Protein AF-A0A1U7TFZ9-F1 (afdb_monomer_lite)

Sequence (104 aa):
MLLAIEIFLVSNASSIQSPGTSTQILQIVLKRCEENKSRSKDDYQAAVERLIMAARISDPKLFIKHMTINVNKEQVYSLEHCSALKWLNENMKWAGKVWLFSNH

Structure (mmCIF, N/CA/C/O backbone):
data_AF-A0A1U7TFZ9-F1
#
_entry.id   AF-A0A1U7TFZ9-F1
#
loop_
_atom_site.group_PDB
_atom_site.id
_atom_site.type_symbol
_atom_site.label_atom_id
_atom_site.label_alt_id
_atom_site.label_comp_id
_atom_site.label_asym_id
_atom_site.label_entity_id
_atom_site.label_seq_id
_atom_site.pdbx_PDB_ins_code
_atom_site.Cartn_x
_atom_site.Cartn_y
_atom_site.Cartn_z
_atom_site.occupancy
_atom_site.B_iso_or_equiv
_atom_site.auth_seq_id
_atom_site.auth_comp_id
_atom_site.auth_asym_id
_atom_site.auth_atom_id
_atom_site.pdbx_PDB_model_num
ATOM 1 N N . MET A 1 1 ? 10.243 2.646 1.094 1.00 87.50 1 MET A N 1
ATOM 2 C CA . MET A 1 1 ? 9.009 2.549 0.287 1.00 87.50 1 MET A CA 1
ATOM 3 C C . MET A 1 1 ? 7.767 2.581 1.163 1.00 87.50 1 MET A C 1
ATOM 5 O O . MET A 1 1 ? 6.810 3.198 0.735 1.00 87.50 1 MET A O 1
ATOM 9 N N . LEU A 1 2 ? 7.818 2.042 2.393 1.00 89.19 2 LEU A N 1
ATOM 10 C CA . LEU A 1 2 ? 6.748 2.163 3.395 1.00 89.19 2 LEU A CA 1
ATOM 11 C C . LEU A 1 2 ? 6.231 3.603 3.554 1.00 89.19 2 LEU A C 1
ATOM 13 O O . LEU A 1 2 ? 5.119 3.874 3.125 1.00 89.19 2 LEU A O 1
ATOM 17 N N . LEU A 1 3 ? 7.087 4.536 3.989 1.00 91.56 3 LEU A N 1
ATOM 18 C CA . LEU A 1 3 ? 6.719 5.952 4.139 1.00 91.56 3 LEU A CA 1
ATOM 19 C C . LEU A 1 3 ? 6.077 6.560 2.879 1.00 91.56 3 LEU A C 1
ATOM 21 O O . LEU A 1 3 ? 5.148 7.350 2.969 1.00 91.56 3 LEU A O 1
ATOM 25 N N . ALA A 1 4 ? 6.545 6.184 1.687 1.00 92.88 4 ALA A N 1
ATOM 26 C CA . ALA A 1 4 ? 5.991 6.704 0.438 1.00 92.88 4 ALA A CA 1
ATOM 27 C C . ALA A 1 4 ? 4.558 6.207 0.185 1.00 92.88 4 ALA A C 1
ATOM 29 O O . ALA A 1 4 ? 3.727 6.974 -0.292 1.00 92.88 4 ALA A O 1
ATOM 30 N N . ILE A 1 5 ? 4.259 4.948 0.521 1.00 93.12 5 ILE A N 1
ATOM 31 C CA . ILE A 1 5 ? 2.900 4.396 0.435 1.00 93.12 5 ILE A CA 1
ATOM 32 C C . ILE A 1 5 ? 1.990 5.051 1.476 1.00 93.12 5 ILE A C 1
ATOM 34 O O . ILE A 1 5 ? 0.854 5.387 1.162 1.00 93.12 5 ILE A O 1
ATOM 38 N N . GLU A 1 6 ? 2.486 5.274 2.690 1.00 93.56 6 GLU A N 1
ATOM 39 C CA . GLU A 1 6 ? 1.725 5.930 3.758 1.00 93.56 6 GLU A CA 1
ATOM 40 C C . GLU A 1 6 ? 1.394 7.382 3.388 1.00 93.56 6 GLU A C 1
ATOM 42 O O . GLU A 1 6 ? 0.237 7.794 3.468 1.00 93.56 6 GLU A O 1
ATOM 47 N N . ILE A 1 7 ? 2.373 8.138 2.874 1.00 94.25 7 ILE A N 1
ATOM 48 C CA . ILE A 1 7 ? 2.152 9.490 2.340 1.00 94.25 7 ILE A CA 1
ATOM 49 C C . ILE A 1 7 ? 1.155 9.453 1.181 1.00 94.25 7 ILE A C 1
ATOM 51 O O . ILE A 1 7 ? 0.264 10.299 1.123 1.00 94.25 7 ILE A O 1
ATOM 55 N N . PHE A 1 8 ? 1.269 8.480 0.274 1.00 94.00 8 PHE A N 1
ATOM 56 C CA . PHE A 1 8 ? 0.334 8.314 -0.836 1.00 94.00 8 PHE A CA 1
ATOM 57 C C . PHE A 1 8 ? -1.098 8.075 -0.337 1.00 94.00 8 PHE A C 1
ATOM 59 O O . PHE A 1 8 ? -2.023 8.723 -0.822 1.00 94.00 8 PHE A O 1
ATOM 66 N N . LEU A 1 9 ? -1.286 7.210 0.661 1.00 94.50 9 LEU A N 1
ATOM 67 C CA . LEU A 1 9 ? -2.586 6.939 1.278 1.00 94.50 9 LEU A CA 1
ATOM 68 C C . LEU A 1 9 ? -3.183 8.184 1.931 1.00 94.50 9 LEU A C 1
ATOM 70 O O . LEU A 1 9 ? -4.329 8.530 1.653 1.00 94.50 9 LEU A O 1
ATOM 74 N N . VAL A 1 10 ? -2.402 8.883 2.757 1.00 94.38 10 VAL A N 1
ATOM 75 C CA . VAL A 1 10 ? -2.856 10.099 3.448 1.00 94.38 10 VAL A CA 1
ATOM 76 C C . VAL A 1 10 ? -3.171 11.216 2.448 1.00 94.38 10 VAL A C 1
ATOM 78 O O . VAL A 1 10 ? -4.204 11.868 2.567 1.00 94.38 10 VAL A O 1
ATOM 81 N N . SER A 1 11 ? -2.350 11.386 1.408 1.00 94.62 11 SER A N 1
ATOM 82 C CA . SER A 1 11 ? -2.587 12.376 0.342 1.00 94.62 11 SER A CA 1
ATOM 83 C C . SER A 1 11 ? -3.867 12.105 -0.456 1.00 94.62 11 SER A C 1
ATOM 85 O O . SER A 1 11 ? -4.440 13.029 -1.025 1.00 94.62 11 SER A O 1
ATOM 87 N N . ASN A 1 12 ? -4.334 10.852 -0.489 1.00 93.88 12 ASN A N 1
ATOM 88 C CA . ASN A 1 12 ? -5.563 10.440 -1.169 1.00 93.88 12 ASN A CA 1
ATOM 89 C C . ASN A 1 12 ? -6.721 10.155 -0.194 1.00 93.88 12 ASN A C 1
ATOM 91 O O . ASN A 1 12 ? -7.736 9.586 -0.599 1.00 93.88 12 ASN A O 1
ATOM 95 N N . ALA A 1 13 ? -6.606 10.551 1.080 1.00 93.25 13 ALA A N 1
ATOM 96 C CA . ALA A 1 13 ? -7.565 10.204 2.128 1.00 93.25 13 ALA A CA 1
ATOM 97 C C . ALA A 1 13 ? -9.010 10.601 1.790 1.00 93.25 13 ALA A C 1
ATOM 99 O O . ALA A 1 13 ? -9.925 9.791 1.928 1.00 93.25 13 ALA A O 1
ATOM 100 N N . SER A 1 14 ? -9.210 11.810 1.262 1.00 90.50 14 SER A N 1
ATOM 101 C CA . SER A 1 14 ? -10.530 12.301 0.848 1.00 90.50 14 SER A CA 1
ATOM 102 C C . SER A 1 14 ? -11.180 11.415 -0.220 1.00 90.50 14 SER A C 1
ATOM 104 O O . SER A 1 14 ? -12.373 11.126 -0.148 1.00 90.50 14 SER A O 1
ATOM 106 N N . SER A 1 15 ? -10.386 10.935 -1.181 1.00 90.00 15 SER A N 1
ATOM 107 C CA . SER A 1 15 ? -10.848 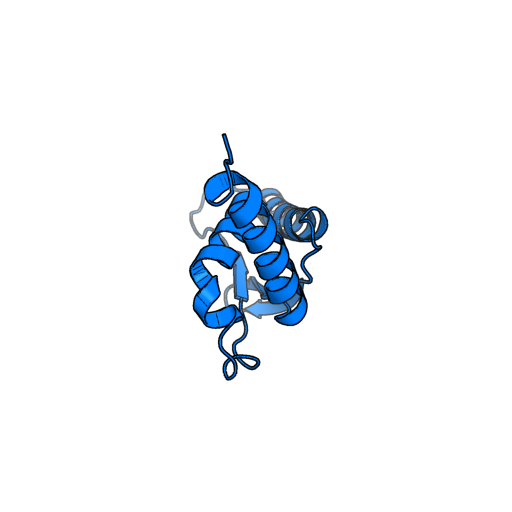10.040 -2.246 1.00 90.00 15 SER A CA 1
ATOM 108 C C . SER A 1 15 ? -11.116 8.632 -1.720 1.00 90.00 15 SER A C 1
ATOM 110 O O . SER A 1 15 ? -12.062 7.990 -2.156 1.00 90.00 15 SER A O 1
ATOM 112 N N . ILE A 1 16 ? -10.332 8.152 -0.752 1.00 92.25 16 ILE A N 1
ATOM 113 C CA . ILE A 1 16 ? -10.527 6.832 -0.134 1.00 92.25 16 ILE A CA 1
ATOM 114 C C . ILE A 1 16 ? -11.811 6.794 0.704 1.00 92.25 16 ILE A C 1
ATOM 116 O O . ILE A 1 16 ? -12.524 5.792 0.684 1.00 92.25 16 ILE A O 1
ATOM 120 N N . GLN A 1 17 ? -12.109 7.865 1.442 1.00 90.00 17 GLN A N 1
ATOM 121 C CA . GLN A 1 17 ? -13.212 7.901 2.408 1.00 90.00 17 GLN A CA 1
ATOM 122 C C . GLN A 1 17 ? -14.547 8.382 1.835 1.00 90.00 17 GLN A C 1
ATOM 124 O O . GLN A 1 17 ? -15.569 8.258 2.510 1.00 90.00 17 GLN A O 1
ATOM 129 N N . SER A 1 18 ? -14.561 8.946 0.626 1.00 86.25 18 SER A N 1
ATOM 130 C CA . SER A 1 18 ? -15.792 9.471 0.038 1.00 86.25 18 SER A CA 1
ATOM 131 C C . SER A 1 18 ? -16.819 8.344 -0.220 1.00 86.25 18 SER A C 1
ATOM 133 O O . SER A 1 18 ? -16.490 7.346 -0.865 1.00 86.25 18 SER A O 1
ATOM 135 N N . PRO A 1 19 ? -18.084 8.481 0.233 1.00 68.94 19 PRO A N 1
ATOM 136 C CA . PRO A 1 19 ? -19.121 7.447 0.095 1.00 68.94 19 PRO A CA 1
ATOM 137 C C . PRO A 1 19 ? -19.529 7.073 -1.344 1.00 68.94 19 PRO A C 1
ATOM 139 O O . PRO A 1 19 ? -20.375 6.201 -1.520 1.00 68.94 19 PRO A O 1
ATOM 142 N N . GLY A 1 20 ? -18.965 7.715 -2.374 1.00 68.25 20 GLY A N 1
ATOM 143 C CA . GLY A 1 20 ? -19.292 7.485 -3.789 1.00 68.25 20 GLY A CA 1
ATOM 144 C C . GLY A 1 20 ? -18.104 7.111 -4.682 1.00 68.25 20 GLY A C 1
ATOM 145 O O . GLY A 1 20 ? -18.279 6.958 -5.887 1.00 68.25 20 GLY A O 1
ATOM 146 N N . THR A 1 21 ? -16.898 6.971 -4.126 1.00 63.19 21 THR A N 1
ATOM 147 C CA . THR A 1 21 ? -15.645 6.755 -4.879 1.00 63.19 21 THR A CA 1
ATOM 148 C C . THR A 1 21 ? -15.106 5.330 -4.760 1.00 63.19 21 THR A C 1
ATOM 150 O O . THR A 1 21 ? -13.955 5.080 -5.109 1.00 63.19 21 THR A O 1
ATOM 153 N N . SER A 1 22 ? -15.917 4.360 -4.323 1.00 61.44 22 SER A N 1
ATOM 154 C CA . SER A 1 22 ? -15.505 2.945 -4.219 1.00 61.44 22 SER A CA 1
ATOM 155 C C . SER A 1 22 ? -15.051 2.331 -5.553 1.00 61.44 22 SER A C 1
ATOM 157 O O . SER A 1 22 ? -14.399 1.289 -5.571 1.00 61.44 22 SER A O 1
ATOM 159 N N . THR A 1 23 ? -15.364 2.986 -6.674 1.00 63.62 23 THR A N 1
ATOM 160 C CA . THR A 1 23 ? -14.925 2.636 -8.030 1.00 63.62 23 THR A CA 1
ATOM 161 C C . THR A 1 23 ? -13.588 3.266 -8.432 1.00 63.62 23 THR A C 1
ATOM 163 O O . THR A 1 23 ? -13.025 2.885 -9.459 1.00 63.62 23 THR A O 1
ATOM 166 N N . GLN A 1 24 ? -13.055 4.218 -7.659 1.00 73.44 24 GLN A N 1
ATOM 167 C CA . GLN A 1 24 ? -11.808 4.905 -7.979 1.00 73.44 24 GLN A CA 1
ATOM 168 C C . GLN A 1 24 ? -10.612 4.005 -7.651 1.00 73.44 24 GLN A C 1
ATOM 170 O O . GLN A 1 24 ? -10.338 3.672 -6.498 1.00 73.44 24 GLN A O 1
ATOM 175 N N . ILE A 1 25 ? -9.889 3.600 -8.694 1.00 85.19 25 ILE A N 1
ATOM 176 C CA . ILE A 1 25 ? -8.743 2.700 -8.567 1.00 85.19 25 ILE A CA 1
ATOM 177 C C . ILE A 1 25 ? -7.504 3.523 -8.215 1.00 85.19 25 ILE A C 1
ATOM 179 O O . ILE A 1 25 ? -7.011 4.301 -9.030 1.00 85.19 25 ILE A O 1
ATOM 183 N N . LEU A 1 26 ? -6.958 3.307 -7.020 1.00 91.12 26 LEU A N 1
ATOM 184 C CA . LEU A 1 26 ? -5.647 3.832 -6.654 1.00 91.12 26 LEU A CA 1
ATOM 185 C C . LEU A 1 26 ? -4.559 2.971 -7.295 1.00 91.12 26 LEU A C 1
ATOM 187 O O . LEU A 1 26 ? -4.503 1.761 -7.066 1.00 91.12 26 LEU A O 1
ATOM 191 N N . GLN A 1 27 ? -3.695 3.589 -8.098 1.00 92.44 27 GLN A N 1
ATOM 192 C CA . GLN A 1 27 ? -2.630 2.895 -8.816 1.00 92.44 27 GLN A CA 1
ATOM 193 C C . GLN A 1 27 ? -1.250 3.427 -8.437 1.00 92.44 27 GLN A C 1
ATOM 195 O O . GLN A 1 27 ? -1.043 4.629 -8.290 1.00 92.44 27 GLN A O 1
ATOM 200 N N . ILE A 1 28 ? -0.292 2.510 -8.334 1.00 92.69 28 ILE A N 1
ATOM 201 C CA . ILE A 1 28 ? 1.133 2.793 -8.189 1.00 92.69 28 ILE A CA 1
ATOM 202 C C . ILE A 1 28 ? 1.820 2.270 -9.448 1.00 92.69 28 ILE A C 1
ATOM 204 O O . ILE A 1 28 ? 1.718 1.086 -9.775 1.00 92.69 28 ILE A O 1
ATOM 208 N N . VAL A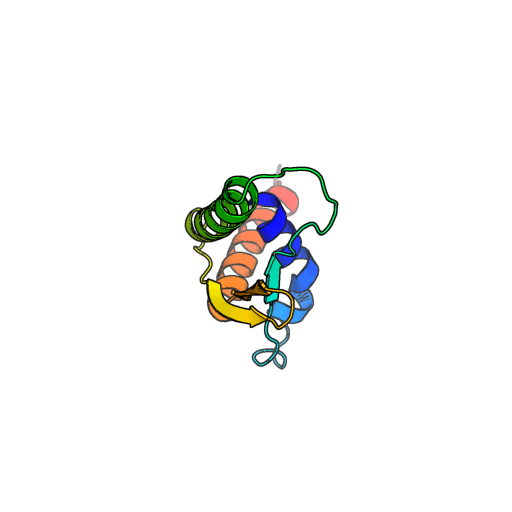 1 29 ? 2.521 3.154 -10.155 1.00 91.38 29 VAL A N 1
ATOM 209 C CA . VAL A 1 29 ? 3.229 2.826 -11.398 1.00 91.38 29 VAL A CA 1
ATOM 210 C C . VAL A 1 29 ? 4.729 2.942 -11.168 1.00 91.38 29 VAL A C 1
ATOM 212 O O . VAL A 1 29 ? 5.233 4.019 -10.849 1.00 91.38 29 VAL A O 1
ATOM 215 N N . LEU A 1 30 ? 5.454 1.836 -11.345 1.00 90.19 30 LEU A N 1
ATOM 216 C CA . LEU A 1 30 ? 6.915 1.831 -11.302 1.00 90.19 30 LEU A CA 1
ATOM 217 C C . LEU A 1 30 ? 7.469 2.030 -12.707 1.00 90.19 30 LEU A C 1
ATOM 219 O O . LEU A 1 30 ? 7.507 1.098 -13.518 1.00 90.19 30 LEU A O 1
ATOM 223 N N . LYS A 1 31 ? 7.917 3.255 -12.972 1.00 87.62 31 LYS A N 1
ATOM 224 C CA . LYS A 1 31 ? 8.515 3.639 -14.248 1.00 87.62 31 LYS A CA 1
ATOM 225 C C . LYS A 1 31 ? 9.957 3.164 -14.354 1.00 87.62 31 LYS A C 1
ATOM 227 O O . LYS A 1 31 ? 10.699 3.191 -13.370 1.00 87.62 31 LYS A O 1
ATOM 232 N N . ARG A 1 32 ? 10.357 2.733 -15.547 1.00 79.12 32 ARG A N 1
ATOM 233 C CA . ARG A 1 32 ? 11.766 2.457 -15.847 1.00 79.12 32 ARG A CA 1
ATOM 234 C C . ARG A 1 32 ? 12.473 3.778 -16.138 1.00 79.12 32 ARG A C 1
ATOM 236 O O . ARG A 1 32 ? 11.881 4.696 -16.694 1.00 79.12 32 ARG A O 1
ATOM 243 N N . CYS A 1 33 ? 13.724 3.892 -15.709 1.00 72.06 33 CYS A N 1
ATOM 244 C CA . CYS A 1 33 ? 14.551 5.039 -16.061 1.00 72.06 33 CYS A CA 1
ATOM 245 C C . CYS A 1 33 ? 15.166 4.773 -17.442 1.00 72.06 33 CYS A C 1
ATOM 247 O O . CYS A 1 33 ? 15.912 3.810 -17.586 1.00 72.06 33 CYS A O 1
ATOM 249 N N . GLU A 1 34 ? 14.831 5.604 -18.432 1.00 66.12 34 GLU A N 1
ATOM 250 C CA . GLU A 1 34 ? 15.318 5.501 -19.822 1.00 66.12 34 GLU A CA 1
ATOM 251 C C . GLU A 1 34 ? 16.738 6.073 -20.011 1.00 66.12 34 GLU A C 1
ATOM 253 O O . GLU A 1 34 ? 17.312 6.002 -21.096 1.00 66.12 34 GLU A O 1
ATOM 258 N N . GLU A 1 35 ? 17.340 6.664 -18.972 1.00 61.88 35 GLU A N 1
ATOM 259 C CA . GLU A 1 35 ? 18.696 7.199 -19.080 1.00 61.88 35 GLU A CA 1
ATOM 260 C C . GLU A 1 35 ? 19.725 6.064 -19.099 1.00 61.88 35 GLU A C 1
ATOM 262 O O . GLU A 1 35 ? 19.891 5.357 -18.107 1.00 61.88 35 GLU A O 1
ATOM 267 N N . ASN A 1 36 ? 20.421 5.963 -20.240 1.00 48.81 36 ASN A N 1
ATOM 268 C CA . ASN A 1 36 ? 21.529 5.093 -20.675 1.00 48.81 36 ASN A CA 1
ATOM 269 C C . ASN A 1 36 ? 22.728 4.914 -19.711 1.00 48.81 36 ASN A C 1
ATOM 271 O O . ASN A 1 36 ? 23.875 4.790 -20.140 1.00 48.81 36 ASN A O 1
ATOM 275 N N . LYS A 1 37 ? 22.517 4.898 -18.402 1.00 56.28 37 LYS A N 1
ATOM 276 C CA . LYS A 1 37 ? 23.477 4.356 -17.448 1.00 56.28 37 LYS A CA 1
ATOM 277 C C . LYS A 1 37 ? 23.032 2.937 -17.162 1.00 56.28 37 LYS A C 1
ATOM 279 O O . LYS A 1 37 ? 21.840 2.674 -17.057 1.00 56.28 37 LYS A O 1
ATOM 284 N N . SER A 1 38 ? 23.987 2.030 -17.043 1.00 54.16 38 SER A N 1
ATOM 285 C CA . SER A 1 38 ? 23.818 0.626 -16.673 1.00 54.16 38 SER A CA 1
ATOM 286 C C . SER A 1 38 ? 23.229 0.454 -15.261 1.00 54.16 38 SER A C 1
ATOM 288 O O . SER A 1 38 ? 23.825 -0.207 -14.414 1.00 54.16 38 SER A O 1
ATOM 290 N N . ARG A 1 39 ? 22.084 1.078 -14.962 1.00 57.16 39 ARG A N 1
ATOM 291 C CA . ARG A 1 39 ? 21.234 0.703 -13.839 1.00 57.16 39 ARG A CA 1
ATOM 292 C C . ARG A 1 39 ? 20.758 -0.697 -14.158 1.00 57.16 39 ARG A C 1
ATOM 294 O O . ARG A 1 39 ? 20.078 -0.916 -15.164 1.00 57.16 39 ARG A O 1
ATOM 301 N N . SER A 1 40 ? 21.257 -1.655 -13.388 1.00 63.16 40 SER A N 1
ATOM 302 C CA . SER A 1 40 ? 21.038 -3.053 -13.701 1.00 63.16 40 SER A CA 1
ATOM 303 C C . SER A 1 40 ? 19.543 -3.356 -13.590 1.00 63.16 40 SER A C 1
ATOM 305 O O . SER A 1 40 ? 18.787 -2.700 -12.868 1.00 63.16 40 SER A O 1
ATOM 307 N N . LYS A 1 41 ? 19.104 -4.382 -14.319 1.00 66.19 41 LYS A N 1
ATOM 308 C CA . LYS A 1 41 ? 17.779 -5.001 -14.171 1.00 66.19 41 LYS A CA 1
ATOM 309 C C . LYS A 1 41 ? 17.409 -5.242 -12.694 1.00 66.19 41 LYS A C 1
ATOM 311 O O . LYS A 1 41 ? 16.223 -5.260 -12.362 1.00 66.19 41 LYS A O 1
ATOM 316 N N . ASP A 1 42 ? 18.413 -5.381 -11.833 1.00 79.50 42 ASP A N 1
ATOM 317 C CA . ASP A 1 42 ? 18.280 -5.662 -10.411 1.00 79.50 42 ASP A CA 1
ATOM 318 C C . ASP A 1 42 ? 17.704 -4.472 -9.635 1.00 79.50 42 ASP A C 1
ATOM 320 O O . ASP A 1 42 ? 16.873 -4.692 -8.764 1.00 79.50 42 ASP A O 1
ATOM 324 N N . ASP A 1 43 ? 18.020 -3.219 -9.986 1.00 84.94 43 ASP A N 1
ATOM 325 C CA . ASP A 1 43 ? 17.473 -2.042 -9.286 1.00 84.94 43 ASP A CA 1
ATOM 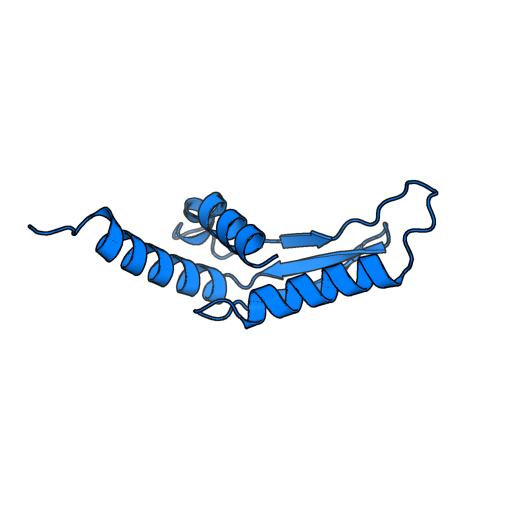326 C C . ASP A 1 43 ? 15.956 -1.910 -9.485 1.00 84.94 43 ASP A C 1
ATOM 328 O O . ASP A 1 43 ? 15.204 -1.586 -8.560 1.00 84.94 43 ASP A O 1
ATOM 332 N N . TYR A 1 44 ? 15.485 -2.185 -10.705 1.00 86.12 44 TYR A N 1
ATOM 333 C CA . TYR A 1 44 ? 14.057 -2.158 -11.020 1.00 86.12 44 TYR A CA 1
ATOM 334 C C . TYR A 1 44 ? 13.307 -3.278 -10.294 1.00 86.12 44 TYR A C 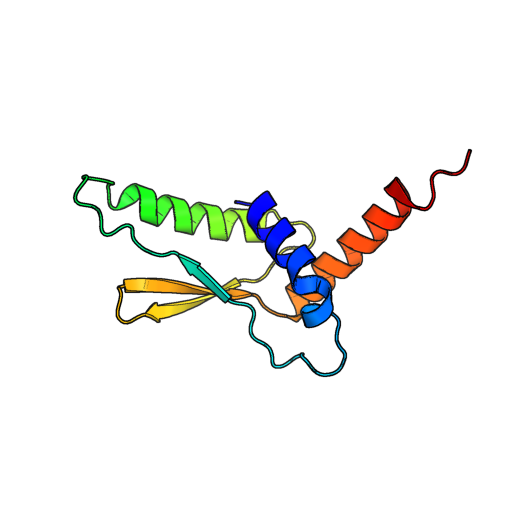1
ATOM 336 O O . TYR A 1 44 ? 12.228 -3.059 -9.739 1.00 86.12 44 TYR A O 1
ATOM 344 N N . GLN A 1 45 ? 13.904 -4.469 -10.254 1.00 87.81 45 GLN A N 1
ATOM 345 C CA . GLN A 1 45 ? 13.359 -5.601 -9.515 1.00 87.81 45 GLN A CA 1
ATOM 346 C C . GLN A 1 45 ? 13.368 -5.341 -8.000 1.00 87.81 45 GLN A C 1
ATOM 348 O O . GLN A 1 45 ? 12.371 -5.596 -7.325 1.00 87.81 45 GLN A O 1
ATOM 353 N N . ALA A 1 46 ? 14.426 -4.726 -7.472 1.00 91.44 46 ALA A N 1
ATOM 354 C CA . ALA A 1 46 ? 14.506 -4.310 -6.079 1.00 91.44 46 ALA A CA 1
ATOM 355 C C . ALA A 1 46 ? 13.428 -3.268 -5.737 1.00 91.44 46 ALA A C 1
ATOM 357 O O . ALA A 1 46 ? 12.851 -3.312 -4.651 1.00 91.44 46 ALA A O 1
ATOM 358 N N . ALA A 1 47 ? 13.096 -2.348 -6.650 1.00 90.75 47 ALA A N 1
ATOM 359 C CA . ALA A 1 47 ? 11.988 -1.411 -6.455 1.00 90.75 47 ALA A CA 1
ATOM 360 C C . ALA A 1 47 ? 10.629 -2.131 -6.356 1.00 90.75 47 ALA A C 1
ATOM 362 O O . ALA A 1 47 ? 9.817 -1.791 -5.493 1.00 90.75 47 ALA A O 1
ATOM 363 N N . VAL A 1 48 ? 10.403 -3.156 -7.185 1.00 91.19 48 VAL A N 1
ATOM 364 C CA . VAL A 1 48 ? 9.215 -4.023 -7.108 1.00 91.19 48 VAL A CA 1
ATOM 365 C C . VAL A 1 48 ? 9.148 -4.747 -5.762 1.00 91.19 48 VAL A C 1
ATOM 367 O O . VAL A 1 48 ? 8.124 -4.703 -5.080 1.00 91.19 48 VAL A O 1
ATOM 370 N N . GLU A 1 49 ? 10.240 -5.372 -5.332 1.00 93.50 49 GLU A N 1
ATOM 371 C CA . GLU A 1 49 ? 10.293 -6.090 -4.054 1.00 93.50 49 GLU A CA 1
ATOM 372 C C . GLU A 1 49 ? 10.070 -5.157 -2.865 1.00 93.50 49 GLU A C 1
ATOM 374 O O . GLU A 1 49 ? 9.321 -5.488 -1.944 1.00 93.50 49 GLU A O 1
ATOM 379 N N . ARG A 1 50 ? 10.645 -3.951 -2.911 1.00 94.88 50 ARG A N 1
ATOM 380 C CA . ARG A 1 50 ? 10.437 -2.917 -1.892 1.00 94.88 50 ARG A CA 1
ATOM 381 C C . ARG A 1 50 ? 8.985 -2.440 -1.839 1.00 94.88 50 ARG A C 1
ATOM 383 O O . ARG A 1 50 ? 8.514 -2.162 -0.738 1.00 94.88 50 ARG A O 1
ATOM 390 N N . LEU A 1 51 ? 8.274 -2.360 -2.970 1.00 95.12 51 LEU A N 1
ATOM 391 C CA . LEU A 1 51 ? 6.837 -2.042 -3.012 1.00 95.12 51 LEU A CA 1
ATOM 392 C C . LEU A 1 51 ? 6.021 -3.130 -2.314 1.00 95.12 51 LEU A C 1
ATOM 394 O O . LEU A 1 51 ? 5.226 -2.842 -1.420 1.00 95.12 51 LEU A O 1
ATOM 398 N N . ILE A 1 52 ? 6.253 -4.383 -2.708 1.00 94.38 52 ILE A N 1
ATOM 399 C CA . ILE A 1 52 ? 5.542 -5.549 -2.176 1.00 94.38 52 ILE A CA 1
ATOM 400 C C . ILE A 1 52 ? 5.801 -5.691 -0.677 1.00 94.38 52 ILE A C 1
ATOM 402 O O . ILE A 1 52 ? 4.870 -5.907 0.097 1.00 94.38 52 ILE A O 1
ATOM 406 N N . MET A 1 53 ? 7.056 -5.547 -0.254 1.00 96.12 53 MET A N 1
ATOM 407 C CA . MET A 1 53 ? 7.427 -5.610 1.152 1.00 96.12 53 MET A CA 1
ATOM 408 C C . MET A 1 53 ? 6.774 -4.480 1.943 1.00 96.12 53 MET A C 1
ATOM 410 O O . MET A 1 53 ? 6.190 -4.754 2.983 1.00 96.12 53 MET A O 1
ATOM 414 N N . ALA A 1 54 ? 6.802 -3.245 1.434 1.00 96.19 54 ALA A N 1
ATOM 415 C CA . ALA A 1 54 ? 6.159 -2.107 2.083 1.00 96.19 54 ALA A CA 1
ATOM 416 C C . ALA A 1 54 ? 4.660 -2.344 2.312 1.00 96.19 54 ALA A C 1
ATOM 418 O O . ALA A 1 54 ? 4.202 -2.191 3.437 1.00 96.19 54 ALA A O 1
ATOM 419 N N . ALA A 1 55 ? 3.925 -2.814 1.299 1.00 95.50 55 ALA A N 1
ATOM 420 C CA . ALA A 1 55 ? 2.507 -3.145 1.450 1.00 95.50 55 ALA A CA 1
ATOM 421 C C . ALA A 1 55 ? 2.254 -4.260 2.490 1.00 95.50 55 ALA A C 1
ATOM 423 O O . ALA A 1 55 ? 1.264 -4.223 3.219 1.00 95.50 55 ALA A O 1
ATOM 424 N N . ARG A 1 56 ? 3.162 -5.244 2.583 1.00 94.62 56 ARG A N 1
ATOM 425 C CA . ARG A 1 56 ? 3.066 -6.373 3.528 1.00 94.62 56 ARG A CA 1
ATOM 426 C C . ARG A 1 56 ? 3.386 -6.009 4.975 1.00 94.62 56 ARG A C 1
ATOM 428 O O . ARG A 1 56 ? 2.838 -6.658 5.864 1.00 94.62 56 ARG A O 1
ATOM 435 N N . ILE A 1 57 ? 4.311 -5.074 5.198 1.00 95.50 57 ILE A N 1
ATOM 436 C CA . ILE A 1 57 ? 4.716 -4.639 6.545 1.00 95.50 57 ILE A CA 1
ATOM 437 C C . ILE A 1 57 ? 3.848 -3.501 7.082 1.00 95.50 57 ILE A C 1
ATOM 439 O O . ILE A 1 57 ? 3.890 -3.253 8.281 1.00 95.50 57 ILE A O 1
ATOM 443 N N . SER A 1 58 ? 3.078 -2.817 6.225 1.00 94.81 58 SER A N 1
ATOM 444 C CA . SER A 1 58 ? 2.039 -1.895 6.682 1.00 94.81 58 SER A CA 1
ATOM 445 C C . SER A 1 58 ? 1.109 -2.595 7.668 1.00 94.81 58 SER A C 1
ATOM 447 O O . SER A 1 58 ? 0.757 -3.763 7.485 1.00 94.81 58 SER A O 1
ATOM 449 N N . ASP A 1 59 ? 0.695 -1.864 8.694 1.00 92.56 59 ASP A N 1
ATOM 450 C CA . ASP A 1 59 ? -0.273 -2.338 9.668 1.00 92.56 59 ASP A CA 1
ATOM 451 C C . ASP A 1 59 ? -1.383 -1.295 9.832 1.00 92.56 59 ASP A C 1
ATOM 453 O O . ASP A 1 59 ? -1.098 -0.181 10.277 1.00 92.56 59 ASP A O 1
ATOM 457 N N . PRO A 1 60 ? -2.635 -1.598 9.442 1.00 95.25 60 PRO A N 1
ATOM 458 C CA . PRO A 1 60 ? -3.116 -2.803 8.747 1.00 95.25 60 PRO A CA 1
ATOM 459 C C . PRO A 1 60 ? -2.426 -3.127 7.404 1.00 95.25 60 PRO A C 1
ATOM 461 O O . PRO A 1 60 ? -2.050 -2.236 6.648 1.00 95.25 60 PRO A O 1
ATOM 464 N N . LYS A 1 61 ? -2.311 -4.417 7.054 1.00 95.38 61 LYS A N 1
ATOM 465 C CA . LYS A 1 61 ? -1.706 -4.842 5.774 1.00 95.38 61 LYS A CA 1
ATOM 466 C C . LYS A 1 61 ? -2.456 -4.283 4.569 1.00 95.38 61 LYS A C 1
ATOM 468 O O . LYS A 1 61 ? -3.686 -4.325 4.521 1.00 95.38 61 LYS A O 1
ATOM 473 N N . LEU A 1 62 ? -1.696 -3.835 3.574 1.00 96.25 62 LEU A N 1
ATOM 474 C CA . LEU A 1 62 ? -2.222 -3.328 2.314 1.00 96.25 62 LEU A CA 1
ATOM 475 C C . LEU A 1 62 ? -2.218 -4.430 1.258 1.00 96.25 62 LEU A C 1
ATOM 477 O O . LEU A 1 62 ? -1.242 -5.171 1.109 1.00 96.25 62 LEU A O 1
ATOM 481 N N . PHE A 1 63 ? -3.298 -4.508 0.486 1.00 94.44 63 PHE A N 1
ATOM 482 C CA . PHE A 1 63 ? -3.422 -5.464 -0.605 1.00 94.44 63 PHE A CA 1
ATOM 483 C C . PHE A 1 63 ? -3.196 -4.756 -1.937 1.00 94.44 63 PHE A C 1
ATOM 485 O O . PHE A 1 63 ? -3.987 -3.917 -2.361 1.00 94.44 63 PHE A O 1
ATOM 492 N N . ILE A 1 64 ? -2.094 -5.103 -2.602 1.00 94.19 64 ILE A N 1
ATOM 493 C CA . ILE A 1 64 ? -1.772 -4.623 -3.946 1.00 94.19 64 ILE A CA 1
ATOM 494 C C . ILE A 1 64 ? -1.903 -5.766 -4.952 1.00 94.19 64 ILE A C 1
ATOM 496 O O . ILE A 1 64 ? -1.404 -6.870 -4.731 1.00 94.19 64 ILE A O 1
ATOM 500 N N . LYS A 1 65 ? -2.556 -5.498 -6.081 1.00 91.94 65 LYS A N 1
ATOM 501 C CA . LYS A 1 65 ? -2.680 -6.428 -7.204 1.00 91.94 65 LYS A CA 1
ATOM 502 C C . LYS A 1 65 ? -1.785 -5.954 -8.338 1.00 91.94 65 LYS A C 1
ATOM 504 O O . LYS A 1 65 ? -1.950 -4.839 -8.832 1.00 91.94 65 LYS A O 1
ATOM 509 N N . HIS A 1 66 ? -0.851 -6.806 -8.754 1.00 88.88 66 HIS A N 1
ATOM 510 C CA . HIS A 1 66 ? -0.117 -6.593 -9.996 1.00 88.88 66 HIS A CA 1
ATOM 511 C C . HIS A 1 66 ? -1.100 -6.718 -11.163 1.00 88.88 66 HIS A C 1
ATOM 513 O O . HIS A 1 66 ? -1.776 -7.739 -11.298 1.00 88.88 66 HIS A O 1
ATOM 519 N N . MET A 1 67 ? -1.231 -5.652 -11.946 1.00 79.69 67 MET A N 1
ATOM 520 C CA . MET A 1 67 ? -2.275 -5.541 -12.957 1.00 79.69 67 MET A CA 1
ATOM 521 C C . MET A 1 67 ? -1.729 -5.913 -14.331 1.00 79.69 67 MET A C 1
ATOM 523 O O . MET A 1 67 ? -2.134 -6.918 -14.907 1.00 79.69 67 MET A O 1
ATOM 527 N N . THR A 1 68 ? -0.784 -5.123 -14.836 1.00 76.38 68 THR A N 1
ATOM 528 C CA . THR A 1 68 ? -0.199 -5.290 -16.166 1.00 76.38 68 THR A CA 1
ATOM 529 C C . THR A 1 68 ? 1.180 -4.657 -16.230 1.00 76.38 68 THR A C 1
ATOM 531 O O . THR A 1 68 ? 1.484 -3.704 -15.508 1.00 76.38 68 THR A O 1
ATOM 534 N N . ILE A 1 69 ? 1.960 -5.124 -17.198 1.00 73.00 69 ILE A N 1
ATOM 535 C CA . ILE A 1 69 ? 3.078 -4.373 -17.749 1.00 73.00 69 ILE A CA 1
ATOM 536 C C . ILE A 1 69 ? 2.505 -3.485 -18.861 1.00 73.00 69 ILE A C 1
ATOM 538 O O . ILE A 1 69 ? 1.900 -4.010 -19.795 1.00 73.00 69 ILE A O 1
ATOM 542 N N . ASN A 1 70 ? 2.622 -2.161 -18.749 1.00 75.94 70 ASN A N 1
ATOM 543 C CA . ASN A 1 70 ? 2.087 -1.265 -19.781 1.00 75.94 70 ASN A CA 1
ATOM 544 C C . ASN A 1 70 ? 2.947 -1.288 -21.063 1.00 75.94 70 ASN A C 1
ATOM 546 O O . ASN A 1 70 ? 3.996 -1.934 -21.114 1.00 75.94 70 ASN A O 1
ATOM 550 N N . VAL A 1 71 ? 2.523 -0.561 -22.105 1.00 75.12 71 VAL A N 1
ATOM 551 C CA . VAL A 1 71 ? 3.249 -0.478 -23.392 1.00 75.12 71 VAL A CA 1
ATOM 552 C C . VAL A 1 71 ? 4.705 -0.010 -23.246 1.00 75.12 71 VAL A C 1
ATOM 554 O O . VAL A 1 71 ? 5.551 -0.387 -24.051 1.00 75.12 71 VAL A O 1
ATOM 557 N N . ASN A 1 72 ? 5.017 0.713 -22.167 1.00 76.62 72 ASN A N 1
ATOM 558 C CA . ASN A 1 72 ? 6.353 1.207 -21.825 1.00 76.62 72 ASN A CA 1
ATOM 559 C C . ASN A 1 72 ? 7.135 0.243 -20.910 1.00 76.62 72 ASN A C 1
ATOM 561 O O . ASN A 1 72 ? 8.151 0.604 -20.323 1.00 76.62 72 ASN A O 1
ATOM 565 N N . LYS A 1 73 ? 6.667 -0.999 -20.751 1.00 79.31 73 LYS A N 1
ATOM 566 C CA . LYS A 1 73 ? 7.246 -2.010 -19.854 1.00 79.31 73 LYS A CA 1
ATOM 567 C C . LYS A 1 73 ? 7.269 -1.617 -18.366 1.00 79.31 73 LYS A C 1
ATOM 569 O O . LYS A 1 73 ? 8.051 -2.184 -17.591 1.00 79.31 73 LYS A O 1
ATOM 574 N N . GLU A 1 74 ? 6.411 -0.683 -17.958 1.00 87.38 74 GLU A N 1
ATOM 575 C CA . GLU A 1 74 ? 6.255 -0.249 -16.569 1.00 87.38 74 GLU A CA 1
ATOM 576 C C . GLU A 1 74 ? 5.302 -1.181 -15.820 1.00 87.38 74 GLU A C 1
ATOM 578 O O . GLU A 1 74 ? 4.309 -1.656 -16.372 1.00 87.38 74 GLU A O 1
ATOM 583 N N . GLN A 1 75 ? 5.596 -1.428 -14.548 1.00 90.50 75 GLN A N 1
ATOM 584 C CA . GLN A 1 75 ? 4.808 -2.292 -13.678 1.00 90.50 75 GLN A CA 1
ATOM 585 C C . GLN A 1 75 ? 3.702 -1.470 -13.018 1.00 90.50 75 GLN A C 1
ATOM 587 O O . GLN A 1 75 ? 3.987 -0.498 -12.311 1.00 90.50 75 GLN A O 1
ATOM 592 N N . VAL A 1 76 ? 2.450 -1.870 -13.237 1.00 91.44 76 VAL A N 1
ATOM 593 C CA . VAL A 1 76 ? 1.270 -1.198 -12.684 1.00 91.44 76 VAL A CA 1
ATOM 594 C C . VAL A 1 76 ? 0.660 -2.051 -11.579 1.00 91.44 76 VAL A C 1
ATOM 596 O O . VAL A 1 76 ? 0.307 -3.214 -11.793 1.00 91.44 76 VAL A O 1
ATOM 599 N N . TYR A 1 77 ? 0.493 -1.451 -10.404 1.00 93.62 77 TYR A N 1
ATOM 600 C CA . TYR A 1 77 ? -0.130 -2.0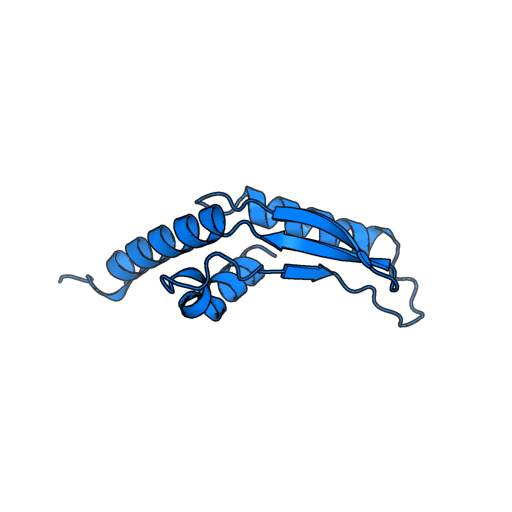68 -9.239 1.00 93.62 77 TYR A CA 1
ATOM 601 C C . TYR A 1 77 ? -1.391 -1.300 -8.862 1.00 93.62 77 TYR A C 1
ATOM 603 O O . TYR A 1 77 ? -1.331 -0.087 -8.693 1.00 93.62 77 TYR A O 1
ATOM 611 N N . SER A 1 78 ? -2.520 -1.985 -8.685 1.00 92.81 78 SER A N 1
ATOM 612 C CA . SER A 1 78 ? -3.698 -1.395 -8.032 1.00 92.81 78 SER A CA 1
ATOM 613 C C . SER A 1 78 ? -3.701 -1.703 -6.550 1.00 92.81 78 SER A C 1
ATOM 615 O O . SER A 1 78 ? -3.529 -2.860 -6.166 1.00 92.81 78 SER A O 1
ATOM 617 N N . LEU A 1 79 ? -3.977 -0.691 -5.742 1.00 93.19 79 LEU A N 1
ATOM 618 C CA . LEU A 1 79 ? -4.232 -0.830 -4.321 1.00 93.19 79 LEU A CA 1
ATOM 619 C C . LEU A 1 79 ? -5.721 -1.112 -4.088 1.00 93.19 79 LEU A C 1
ATOM 621 O O . LEU 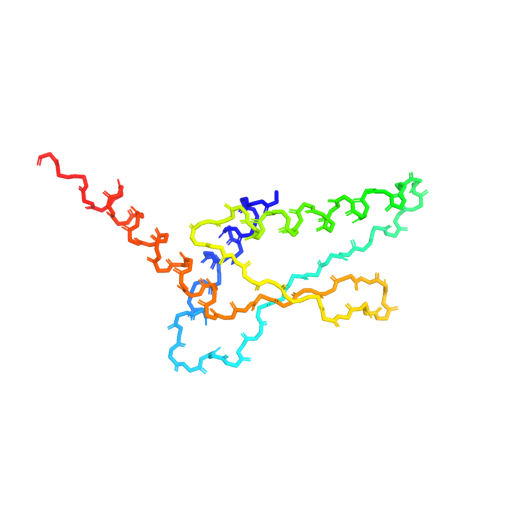A 1 79 ? -6.584 -0.395 -4.591 1.00 93.19 79 LEU A O 1
ATOM 625 N N . GLU A 1 80 ? -6.022 -2.168 -3.337 1.00 93.00 80 GLU A N 1
ATOM 626 C CA . GLU A 1 80 ? -7.392 -2.530 -2.985 1.00 93.00 80 GLU A CA 1
ATOM 627 C C . GLU A 1 80 ? -7.997 -1.483 -2.043 1.00 93.00 80 GLU A C 1
ATOM 629 O O . GLU A 1 80 ? -7.453 -1.212 -0.966 1.00 93.00 80 GLU A O 1
ATOM 634 N N . HIS A 1 81 ? -9.152 -0.937 -2.434 1.00 92.06 81 HIS A N 1
ATOM 635 C CA . HIS A 1 81 ? -9.847 0.128 -1.706 1.00 92.06 81 HIS A CA 1
ATOM 636 C C . HIS A 1 81 ? -10.146 -0.249 -0.251 1.00 92.06 81 HIS A C 1
ATOM 638 O O . HIS A 1 81 ? -9.812 0.517 0.649 1.00 92.06 81 HIS A O 1
ATOM 644 N N . CYS A 1 82 ? -10.679 -1.448 0.007 1.00 92.19 82 CYS A N 1
ATOM 645 C CA . CYS A 1 82 ? -11.005 -1.887 1.366 1.00 92.19 82 CYS A CA 1
ATOM 646 C C . CYS A 1 82 ? -9.772 -1.926 2.281 1.00 92.19 82 CYS A C 1
ATOM 648 O O . CYS A 1 82 ? -9.846 -1.500 3.436 1.00 92.19 82 CYS A O 1
ATOM 650 N N . SER A 1 83 ? -8.631 -2.391 1.763 1.00 95.00 83 SER A N 1
ATOM 651 C CA . SER A 1 83 ? -7.367 -2.412 2.504 1.00 95.00 83 SER A CA 1
ATOM 652 C C . SER A 1 83 ? -6.856 -1.005 2.823 1.00 95.00 83 SER A C 1
ATOM 654 O O . SER A 1 83 ? -6.476 -0.730 3.961 1.00 95.00 83 SER A O 1
ATOM 656 N N . ALA A 1 84 ? -6.934 -0.092 1.850 1.00 94.81 84 ALA A N 1
ATOM 657 C CA . ALA A 1 84 ? -6.540 1.303 2.003 1.00 94.81 84 ALA A CA 1
ATOM 658 C C . ALA A 1 84 ? -7.439 2.039 3.006 1.00 94.81 84 ALA A C 1
ATOM 660 O O . ALA A 1 84 ? -6.940 2.737 3.887 1.00 94.81 84 ALA A O 1
ATOM 661 N N . LEU A 1 85 ? -8.757 1.839 2.916 1.00 94.69 85 LEU A N 1
ATOM 662 C CA . LEU A 1 85 ? -9.735 2.421 3.832 1.00 94.69 85 LEU A CA 1
ATOM 663 C C . LEU A 1 85 ? -9.517 1.928 5.264 1.00 94.69 85 LEU A C 1
ATOM 665 O O . LEU A 1 85 ? -9.526 2.724 6.203 1.00 94.69 85 LEU A O 1
ATOM 669 N N . LYS A 1 86 ? -9.283 0.622 5.440 1.00 95.69 86 LYS A N 1
ATOM 670 C CA . LYS A 1 86 ? -8.980 0.046 6.753 1.00 95.69 86 LYS A CA 1
ATOM 671 C C . LYS A 1 86 ? -7.705 0.648 7.338 1.00 95.69 86 LYS A C 1
ATOM 673 O O . LYS A 1 86 ? -7.721 1.059 8.496 1.00 95.69 86 LYS A O 1
ATOM 678 N N . TRP A 1 87 ? -6.634 0.724 6.545 1.00 96.94 87 TRP A N 1
ATOM 679 C CA . TRP A 1 87 ? -5.378 1.327 6.988 1.00 96.94 87 TRP A CA 1
ATOM 680 C C . TRP A 1 87 ? -5.570 2.783 7.409 1.00 96.94 87 TRP A C 1
ATOM 682 O O . TRP A 1 87 ? -5.180 3.168 8.508 1.00 96.94 87 TRP A O 1
ATOM 692 N N . LEU A 1 88 ? -6.248 3.574 6.575 1.00 95.56 88 LEU A N 1
ATOM 693 C CA . LEU A 1 88 ? -6.476 4.993 6.824 1.00 95.56 88 LEU A CA 1
ATOM 694 C C . LEU A 1 88 ? -7.299 5.235 8.094 1.00 95.56 88 LEU A C 1
ATOM 696 O O . LEU A 1 88 ? -6.973 6.128 8.874 1.00 95.56 88 LEU A O 1
ATOM 700 N N . ASN A 1 89 ? -8.326 4.418 8.336 1.00 95.38 89 ASN A N 1
ATOM 701 C CA . ASN A 1 89 ? -9.135 4.507 9.548 1.00 95.38 89 ASN A CA 1
ATOM 702 C C . ASN A 1 89 ? -8.312 4.230 10.815 1.00 95.38 89 ASN A C 1
ATOM 704 O O . ASN A 1 89 ? -8.451 4.959 11.796 1.00 95.38 89 ASN A O 1
ATOM 708 N N . GLU A 1 90 ? -7.446 3.213 10.813 1.00 95.88 90 GLU A N 1
ATOM 709 C CA . GLU A 1 90 ? -6.579 2.925 11.965 1.00 95.88 90 GLU A CA 1
ATOM 710 C C . GLU A 1 90 ? -5.501 3.996 12.157 1.00 95.88 90 GLU A C 1
ATOM 712 O O . GLU A 1 90 ? -5.299 4.466 13.279 1.00 95.88 90 GLU A O 1
ATOM 717 N N . ASN A 1 91 ? -4.887 4.465 11.069 1.00 94.44 91 ASN A N 1
ATOM 718 C CA . ASN A 1 91 ? -3.924 5.560 11.117 1.00 94.44 91 ASN A CA 1
ATOM 719 C C . ASN A 1 91 ? -4.550 6.839 11.701 1.00 94.44 91 ASN A C 1
ATOM 721 O O . ASN A 1 91 ? -3.953 7.481 12.561 1.00 94.44 91 ASN A O 1
ATOM 725 N N . MET A 1 92 ? -5.781 7.185 11.309 1.00 92.94 92 MET A N 1
ATOM 726 C CA . MET A 1 92 ? -6.479 8.351 11.863 1.00 92.94 92 MET A CA 1
ATOM 727 C C . MET A 1 92 ? -6.889 8.175 13.327 1.00 92.94 92 MET A C 1
ATOM 729 O O . MET A 1 92 ? -6.783 9.125 14.100 1.00 92.94 92 MET A O 1
ATOM 733 N N . LYS A 1 93 ? -7.295 6.971 13.751 1.00 93.56 93 LYS A N 1
ATOM 734 C CA . LYS A 1 93 ? -7.529 6.683 15.178 1.00 93.56 93 LYS A CA 1
ATOM 735 C C . LYS A 1 93 ? -6.255 6.868 15.998 1.00 93.56 93 LYS A C 1
ATOM 737 O O . LYS A 1 93 ? -6.309 7.451 17.080 1.00 93.56 93 LYS A O 1
ATOM 742 N N . TRP A 1 94 ? -5.124 6.365 15.506 1.00 93.38 94 TRP A N 1
ATOM 743 C CA . TRP A 1 94 ? -3.830 6.529 16.163 1.00 93.38 94 TRP A CA 1
ATOM 744 C C . TRP A 1 94 ? -3.415 8.003 16.217 1.00 93.38 94 TRP A C 1
ATOM 746 O O . TRP A 1 94 ? -3.131 8.506 17.302 1.00 93.38 94 TRP A O 1
ATOM 756 N N . ALA A 1 95 ? -3.484 8.720 15.093 1.00 91.19 95 ALA A N 1
ATOM 757 C CA . ALA A 1 95 ? -3.174 10.146 15.033 1.00 91.19 95 ALA A CA 1
ATOM 758 C C . ALA A 1 95 ? -4.068 10.962 15.979 1.00 91.19 95 ALA A C 1
ATOM 760 O O . ALA A 1 95 ? -3.575 11.836 16.682 1.00 91.19 95 ALA A O 1
ATOM 761 N N . GLY A 1 96 ? -5.359 10.632 16.081 1.00 91.00 96 GLY A N 1
ATOM 762 C CA . GLY A 1 96 ? -6.259 11.250 17.053 1.00 91.00 96 GLY A CA 1
ATOM 763 C C . GLY A 1 96 ? -5.785 11.054 18.495 1.00 91.00 96 GLY A C 1
ATOM 764 O O . GLY A 1 96 ? -5.715 12.018 19.252 1.00 91.00 96 GLY A O 1
ATOM 765 N N . LYS A 1 97 ? -5.381 9.835 18.874 1.00 90.06 97 LYS A N 1
ATOM 766 C CA . LYS A 1 97 ? -4.825 9.559 20.213 1.00 90.06 97 LYS A CA 1
ATOM 767 C C . LYS A 1 97 ? -3.545 10.344 20.493 1.00 90.06 97 LYS A C 1
ATOM 769 O O . LYS A 1 97 ? -3.390 10.847 21.596 1.00 90.06 97 LYS A O 1
ATOM 774 N N . VAL A 1 98 ? -2.640 10.426 19.519 1.00 89.38 98 VAL A N 1
ATOM 775 C CA . VAL A 1 98 ? -1.309 11.026 19.709 1.00 89.38 98 VAL A CA 1
ATOM 776 C C . VAL A 1 98 ? -1.337 12.553 19.612 1.00 89.38 98 VAL A C 1
ATOM 778 O O . VAL A 1 98 ? -0.601 13.220 20.332 1.00 89.38 98 VAL A O 1
ATOM 781 N N . TRP A 1 99 ? -2.153 13.120 18.722 1.00 84.31 99 TRP A N 1
ATOM 782 C CA . TRP A 1 99 ? -2.139 14.555 18.419 1.00 84.31 99 TRP A CA 1
ATOM 783 C C . TRP A 1 99 ? -3.333 15.325 18.982 1.00 84.31 99 TRP A C 1
ATOM 785 O O . TRP A 1 99 ? -3.176 16.499 19.300 1.00 84.31 99 TRP A O 1
ATOM 795 N N . LEU A 1 100 ? -4.515 14.708 19.099 1.00 73.44 100 LEU A N 1
ATOM 796 C CA . LEU A 1 100 ? -5.740 15.406 19.524 1.00 73.44 100 LEU A CA 1
ATOM 797 C C . LEU A 1 100 ? -6.085 15.171 21.000 1.00 73.44 100 LEU A C 1
ATOM 799 O O . LEU A 1 100 ? -6.677 16.046 21.622 1.00 73.44 100 LEU A O 1
ATOM 803 N N . PHE A 1 101 ? -5.712 14.020 21.565 1.00 64.62 101 PHE A N 1
ATOM 804 C CA . PHE A 1 101 ? -6.048 13.633 22.942 1.00 64.62 101 PHE A CA 1
ATOM 805 C C . PHE A 1 101 ? -4.837 13.607 23.886 1.00 64.62 101 PHE A C 1
ATOM 807 O O . PHE A 1 101 ? -4.769 12.767 24.785 1.00 64.62 101 PHE A O 1
ATOM 814 N N . SER A 1 102 ? -3.900 14.546 23.723 1.00 56.38 102 SER A N 1
ATOM 815 C CA . SER A 1 102 ? -2.911 14.850 24.767 1.00 56.38 102 SER A CA 1
ATOM 816 C C . SER A 1 102 ? -3.612 15.515 25.955 1.00 56.38 102 SER A C 1
ATOM 818 O O . SER A 1 102 ? -3.584 16.732 26.106 1.00 56.38 102 SER A O 1
ATOM 820 N N . ASN A 1 103 ? -4.286 14.712 26.780 1.00 53.69 103 ASN A N 1
ATOM 821 C CA . ASN A 1 103 ? -4.781 15.142 28.081 1.00 53.69 103 ASN A CA 1
ATOM 822 C C . ASN A 1 103 ? -3.603 15.188 29.060 1.00 53.69 103 ASN A C 1
ATOM 824 O O . ASN A 1 103 ? -3.102 14.145 29.489 1.00 53.69 103 ASN A O 1
ATOM 828 N N . HIS A 1 104 ? -3.180 16.411 29.378 1.00 51.03 104 HIS A N 1
ATOM 829 C CA . HIS A 1 104 ? -2.726 16.756 30.722 1.00 51.03 104 HIS A CA 1
ATOM 830 C C . HIS A 1 104 ? -3.919 16.788 31.679 1.00 51.03 104 HIS A C 1
ATOM 832 O O . HIS A 1 104 ? -5.022 17.171 31.224 1.00 51.03 104 HIS A O 1
#

Organism: Carlito syrichta (NCBI:txid1868482)

Secondary structure (DSSP, 8-state):
-HHHHHHHHHHTHHHHH-TT-TT--EEEEEPPP-SSS---HHHHHHHHHHHHHHHHHSSSPP-EEEEEE-TTS-EEEEEPHHHHHHHHHHHHHHHIIIII----

Radius of gyration: 16.29 Å; chains: 1; bounding box: 43×23×54 Å

Foldseek 3Di:
DLVVVVCVLVVCVCLLPDPPNLVPWDKDKQADDPPPDCPDPVVSVVVVVVVQVSQCPQVVRWDKDFDDLDPRRITMITTNSVSSSVSSVVVVVVCCVVPVPPDD

pLDDT: mean 85.26, std 12.68, range [48.81, 96.94]

InterPro domains:
  IPR038952 Protein TOPAZ1 [PTHR35671] (1-101)